Protein AF-A0A6B0V1R4-F1 (afdb_monomer_lite)

InterPro domains:
  IPR004244 Transposase, L1 [PTHR11505] (55-181)

Sequence (183 aa):
MLPCPRTCVLLLQECIDVTFDLLSCGDIESNPGPDEGGTDTPLTMKEMAKSILVTQNVIINDLGVIKTSQQQFESKFDSLAKRVEQIEVIVQDTNEVKDQVVGLQQSVTSMQEDLFECQRKLRSLEDYSRRNNLVVFGIPEDNNETADTLKSKVLDGVFEETLGIRVNTVERLHGVGRKTNRN

Radius of gyration: 66.64 Å; chains: 1; bounding box: 94×37×186 Å

Organism: Ixodes ricinus (NCBI:txid34613)

Foldseek 3Di:
DPPDPVVVVVVVVVVVVVVVVVVVPDPDDPPPDPDPPDPDPPQDVVNVVVVVVVVVVVVVVVVVVVVVVVVVVVVVVVVVVVVVVVVVVVVVVVVVVVVVVVVVVVVVVVVVVVVVVVVVVVVVVVCVVCVPPDDDPDQDDDDPDDLVNQCCCCQVVPACVPVVHHDDDDPDDDDDDDPPPPD

Structure (mmCIF, N/CA/C/O backbone):
data_AF-A0A6B0V1R4-F1
#
_entry.id   AF-A0A6B0V1R4-F1
#
loop_
_atom_site.group_PDB
_atom_site.id
_ato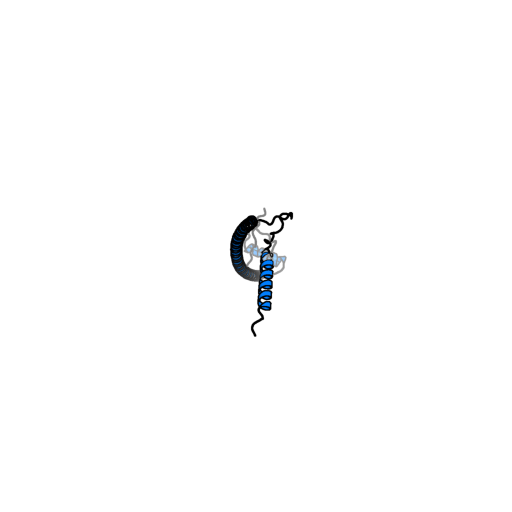m_site.type_symbol
_atom_site.label_atom_id
_atom_site.label_alt_id
_atom_site.label_comp_id
_atom_site.label_asym_id
_atom_site.label_entity_id
_atom_site.label_seq_id
_atom_site.pdbx_PDB_ins_code
_atom_site.Cartn_x
_atom_site.Cartn_y
_atom_site.Cartn_z
_atom_site.occupancy
_atom_site.B_iso_or_equiv
_atom_site.auth_seq_id
_atom_site.auth_comp_id
_atom_site.auth_asym_id
_atom_site.auth_atom_id
_atom_site.pdbx_PDB_model_num
ATOM 1 N N . MET A 1 1 ? 39.221 -5.554 -126.675 1.00 50.28 1 MET A N 1
ATOM 2 C CA . MET A 1 1 ? 39.727 -4.234 -127.098 1.00 50.28 1 MET A CA 1
ATOM 3 C C . MET A 1 1 ? 40.728 -3.786 -126.046 1.00 50.28 1 MET A C 1
ATOM 5 O O . MET A 1 1 ? 40.296 -3.381 -124.977 1.00 50.28 1 MET A O 1
ATOM 9 N N . LEU A 1 2 ? 42.033 -3.983 -126.269 1.00 54.47 2 LEU A N 1
ATOM 10 C CA . LEU A 1 2 ? 43.033 -3.382 -125.378 1.00 54.47 2 LEU A CA 1
ATOM 11 C C . LEU A 1 2 ? 43.066 -1.865 -125.637 1.00 54.47 2 LEU A C 1
ATOM 13 O O . LEU A 1 2 ? 42.899 -1.471 -126.797 1.00 54.47 2 LEU A O 1
ATOM 17 N N . PRO A 1 3 ? 43.259 -1.024 -124.603 1.00 64.75 3 PRO A N 1
ATOM 18 C CA . PRO A 1 3 ? 43.427 0.413 -124.787 1.00 64.75 3 PRO A CA 1
ATOM 19 C C . PRO A 1 3 ? 44.563 0.672 -125.780 1.00 64.75 3 PRO A C 1
ATOM 21 O O . PRO A 1 3 ? 45.575 -0.032 -125.773 1.00 64.75 3 PRO A O 1
ATOM 24 N N . CYS A 1 4 ? 44.396 1.653 -126.668 1.00 77.12 4 CYS A N 1
ATOM 25 C CA . CYS A 1 4 ? 45.462 2.002 -127.598 1.00 77.12 4 CYS A CA 1
ATOM 26 C C . CYS A 1 4 ? 46.695 2.494 -126.808 1.00 77.12 4 CYS A C 1
ATOM 28 O O . CYS A 1 4 ? 46.538 3.045 -125.716 1.00 77.12 4 CYS A O 1
ATOM 30 N N . PRO A 1 5 ? 47.925 2.332 -127.333 1.00 77.81 5 PRO A N 1
ATOM 31 C CA . PRO A 1 5 ? 49.160 2.623 -126.592 1.00 77.81 5 PRO A CA 1
ATOM 32 C C . PRO A 1 5 ? 49.194 4.028 -125.976 1.00 77.81 5 PRO A C 1
ATOM 34 O O . PRO A 1 5 ? 49.751 4.235 -124.903 1.00 77.81 5 PRO A O 1
ATOM 37 N N . ARG A 1 6 ? 48.533 4.987 -126.632 1.00 79.06 6 ARG A N 1
ATOM 38 C CA . ARG A 1 6 ? 48.406 6.374 -126.184 1.00 79.06 6 ARG A CA 1
ATOM 39 C C . ARG A 1 6 ? 47.608 6.508 -124.882 1.00 79.06 6 ARG A C 1
ATOM 41 O O . ARG A 1 6 ? 47.977 7.311 -124.036 1.00 79.06 6 ARG A O 1
ATOM 48 N N . THR A 1 7 ? 46.562 5.704 -124.698 1.00 80.56 7 THR A N 1
ATOM 49 C CA . THR A 1 7 ? 45.767 5.669 -123.462 1.00 80.56 7 THR A CA 1
ATOM 50 C C . THR A 1 7 ? 46.566 5.076 -122.304 1.00 80.56 7 THR A C 1
ATOM 52 O O . THR A 1 7 ? 46.488 5.589 -121.195 1.00 80.56 7 THR A O 1
ATOM 55 N N . CYS A 1 8 ? 47.386 4.050 -122.556 1.00 80.88 8 CYS A N 1
ATOM 56 C CA . CYS A 1 8 ? 48.253 3.474 -121.523 1.00 80.88 8 CYS A CA 1
ATOM 57 C C . CYS A 1 8 ? 49.311 4.473 -121.032 1.00 80.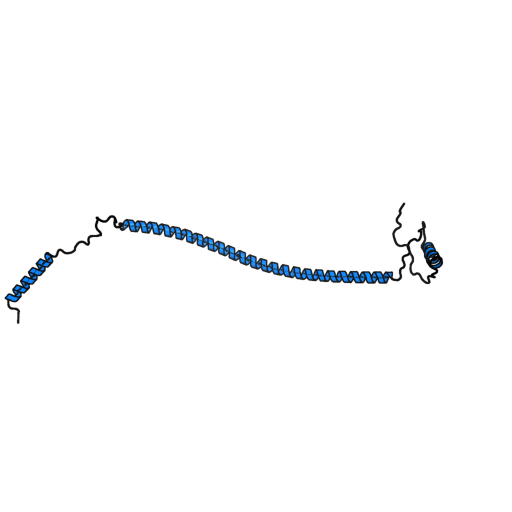88 8 CYS A C 1
ATOM 59 O O . CYS A 1 8 ? 49.585 4.528 -119.838 1.00 80.88 8 CYS A O 1
ATOM 61 N N . VAL A 1 9 ? 49.879 5.280 -121.938 1.00 81.56 9 VAL A N 1
ATOM 62 C CA . VAL A 1 9 ? 50.851 6.328 -121.581 1.00 81.56 9 VAL A CA 1
ATOM 63 C C . VAL A 1 9 ? 50.202 7.435 -120.748 1.00 81.56 9 VAL A C 1
ATOM 65 O O . VAL A 1 9 ? 50.797 7.866 -119.769 1.00 81.56 9 VAL A O 1
ATOM 68 N N . LEU A 1 10 ? 48.980 7.861 -121.087 1.00 83.19 10 LEU A N 1
ATOM 69 C CA . LEU A 1 10 ? 48.255 8.874 -120.309 1.00 83.19 10 LEU A CA 1
ATOM 70 C C . LEU A 1 10 ? 47.916 8.387 -118.895 1.00 83.19 10 LEU A C 1
ATOM 72 O O . LEU A 1 10 ? 48.130 9.123 -117.943 1.00 83.19 10 LEU A O 1
ATOM 76 N N . LEU A 1 11 ? 47.477 7.134 -118.749 1.00 82.69 11 LEU A N 1
ATOM 77 C CA . LEU A 1 11 ? 47.212 6.547 -117.431 1.00 82.69 11 LEU A CA 1
ATOM 78 C C . LEU A 1 11 ? 48.482 6.450 -116.577 1.00 82.69 11 LEU A C 1
ATOM 80 O O . LEU A 1 11 ? 48.445 6.725 -115.385 1.00 82.69 11 LEU A O 1
ATOM 84 N N . LEU A 1 12 ? 49.616 6.087 -117.183 1.00 84.00 12 LEU A N 1
ATOM 85 C CA . LEU A 1 12 ? 50.908 6.072 -116.492 1.00 84.00 12 LEU A CA 1
ATOM 86 C C . LEU A 1 12 ? 51.332 7.474 -116.045 1.00 84.00 12 LEU A C 1
ATOM 88 O O . LEU A 1 12 ? 51.827 7.621 -114.932 1.00 84.00 12 LEU A O 1
ATOM 92 N N . GLN A 1 13 ? 51.118 8.484 -116.890 1.00 85.00 13 GLN A N 1
ATOM 93 C CA . GLN A 1 13 ? 51.388 9.882 -116.561 1.00 85.00 13 GLN A CA 1
ATOM 94 C C . GLN A 1 13 ? 50.532 10.338 -115.369 1.00 85.00 13 GLN A C 1
ATOM 96 O O . GLN A 1 13 ? 51.079 10.829 -114.389 1.00 85.00 13 GLN A O 1
ATOM 101 N N . GLU A 1 14 ? 49.222 10.081 -115.403 1.00 84.94 14 GLU A N 1
ATOM 102 C CA . GLU A 1 14 ? 48.305 10.416 -114.305 1.00 84.94 14 GLU A CA 1
ATOM 103 C C . GLU A 1 14 ? 48.679 9.699 -113.002 1.00 84.94 14 GLU A C 1
ATOM 105 O O . GLU A 1 14 ? 48.640 10.299 -111.931 1.00 84.94 14 GLU A O 1
ATOM 110 N N . CYS A 1 15 ? 49.091 8.428 -113.066 1.00 83.12 15 CYS A N 1
ATOM 111 C CA . CYS A 1 15 ? 49.567 7.713 -111.882 1.00 83.12 15 CYS A CA 1
ATOM 112 C C . CYS A 1 15 ? 50.835 8.343 -111.295 1.00 83.12 15 CYS A C 1
ATOM 114 O O . CYS A 1 15 ? 50.945 8.430 -110.074 1.00 83.12 15 CYS A O 1
ATOM 116 N N . ILE A 1 16 ? 51.771 8.777 -112.147 1.00 85.62 16 ILE A N 1
ATOM 117 C CA . ILE A 1 16 ? 53.005 9.446 -111.719 1.00 85.62 16 ILE A CA 1
ATOM 118 C C . ILE A 1 16 ? 52.675 10.786 -111.056 1.00 85.62 16 ILE A C 1
ATOM 120 O O . ILE A 1 16 ? 53.187 11.053 -109.967 1.00 85.62 16 ILE A O 1
ATOM 124 N N . ASP A 1 17 ? 51.789 11.577 -111.661 1.00 83.44 17 ASP A N 1
ATOM 125 C CA . ASP A 1 17 ? 51.372 12.879 -111.137 1.00 83.44 17 ASP A CA 1
ATOM 126 C C . ASP A 1 17 ? 50.677 12.726 -109.774 1.00 83.44 17 ASP A C 1
ATOM 128 O O . ASP A 1 17 ? 51.062 13.391 -108.817 1.00 83.44 17 ASP A O 1
ATOM 132 N N . VAL A 1 18 ? 49.764 11.756 -109.626 1.00 81.12 18 VAL A N 1
ATOM 133 C CA . VAL A 1 18 ? 49.117 11.456 -108.335 1.00 81.12 18 VAL A CA 1
ATOM 134 C C . VAL A 1 18 ? 50.131 11.001 -107.288 1.00 81.12 18 VAL A C 1
ATOM 136 O O . VAL A 1 18 ? 50.016 11.394 -106.132 1.00 81.12 18 VAL A O 1
ATOM 139 N N . THR A 1 19 ? 51.140 10.198 -107.646 1.00 77.50 19 THR A N 1
ATOM 140 C CA . THR A 1 19 ? 52.199 9.833 -106.687 1.00 77.50 19 THR A CA 1
ATOM 141 C C . THR A 1 19 ? 53.096 11.008 -106.307 1.00 77.50 19 THR A C 1
ATOM 143 O O . THR A 1 19 ? 53.550 11.059 -105.167 1.00 77.50 19 THR A O 1
ATOM 146 N N . PHE A 1 20 ? 53.340 11.954 -107.217 1.00 77.56 20 PHE A N 1
ATOM 147 C CA . PHE A 1 20 ? 54.078 13.183 -106.916 1.00 77.56 20 PHE A CA 1
ATOM 148 C C . PHE A 1 20 ? 53.271 14.126 -106.022 1.00 77.56 20 PHE A C 1
ATOM 150 O O . PHE A 1 20 ? 53.827 14.684 -105.075 1.00 77.56 20 PHE A O 1
ATOM 157 N N . ASP A 1 21 ? 51.966 14.243 -106.268 1.00 74.62 21 ASP A N 1
ATOM 158 C CA . ASP A 1 21 ? 51.041 14.953 -105.388 1.00 74.62 21 ASP A CA 1
ATOM 159 C C . ASP A 1 21 ? 50.982 14.276 -104.015 1.00 74.62 21 ASP A C 1
ATOM 161 O O . ASP A 1 21 ? 51.092 14.964 -103.007 1.00 74.62 21 ASP A O 1
ATOM 165 N N . LEU A 1 22 ? 50.944 12.939 -103.944 1.00 68.44 22 LEU A N 1
ATOM 166 C CA . LEU A 1 22 ? 50.983 12.202 -102.675 1.00 68.44 22 LEU A CA 1
ATOM 167 C C . LEU A 1 22 ? 52.308 12.392 -101.920 1.00 68.44 22 LEU A C 1
ATOM 169 O O . LEU A 1 22 ? 52.303 12.439 -100.697 1.00 68.44 22 LEU A O 1
ATOM 173 N N . LEU A 1 23 ? 53.439 12.502 -102.628 1.00 65.38 23 LEU A N 1
ATOM 174 C CA . LEU A 1 23 ? 54.738 12.824 -102.020 1.00 65.38 23 LEU A CA 1
ATOM 175 C C . LEU A 1 23 ? 54.825 14.288 -101.560 1.00 65.38 23 LEU A C 1
ATOM 177 O O . LEU A 1 23 ? 55.609 14.598 -100.664 1.00 65.38 23 LEU A O 1
ATOM 181 N N . SER A 1 24 ? 54.049 15.177 -102.183 1.00 66.00 24 SER A N 1
ATOM 182 C CA . SER A 1 24 ? 53.935 16.595 -101.814 1.00 66.00 24 SER A CA 1
ATOM 183 C C . SER A 1 24 ? 52.891 16.820 -100.714 1.00 66.00 24 SER A C 1
ATOM 185 O O . SER A 1 24 ? 52.952 17.818 -99.993 1.00 66.00 24 SER A O 1
ATOM 187 N N . CYS A 1 25 ? 51.970 15.873 -100.531 1.00 64.81 25 CYS A N 1
ATOM 188 C CA . CYS A 1 25 ? 51.165 15.724 -99.332 1.00 64.81 25 CYS A CA 1
ATOM 189 C C . CYS A 1 25 ? 52.068 15.213 -98.203 1.00 64.81 25 CYS A C 1
ATOM 191 O O . CYS A 1 25 ? 52.171 14.015 -97.955 1.00 64.81 25 CYS A O 1
ATOM 193 N N . GLY A 1 26 ? 52.753 16.134 -97.522 1.00 58.38 26 GLY A N 1
ATOM 194 C CA . GLY A 1 26 ? 53.413 15.826 -96.257 1.00 58.38 26 GLY A CA 1
ATOM 195 C C . GLY A 1 26 ? 52.421 15.156 -95.302 1.00 58.38 26 GLY A C 1
ATOM 196 O O . GLY A 1 26 ? 51.348 15.699 -95.041 1.00 58.38 26 GLY A O 1
ATOM 197 N N . ASP A 1 27 ? 52.758 13.960 -94.826 1.00 60.25 27 ASP A N 1
ATOM 198 C CA . ASP A 1 27 ? 51.902 13.191 -93.929 1.00 60.25 27 ASP A CA 1
ATOM 199 C C . ASP A 1 27 ? 51.983 13.754 -92.498 1.00 60.25 27 ASP A C 1
ATOM 201 O O . ASP A 1 27 ? 53.074 13.982 -91.972 1.00 60.25 27 ASP A O 1
ATOM 205 N N . ILE A 1 28 ? 50.804 13.934 -91.891 1.00 58.34 28 ILE A N 1
ATOM 206 C CA . ILE A 1 28 ? 50.524 14.222 -90.475 1.00 58.34 28 ILE A CA 1
ATOM 207 C C . ILE A 1 28 ? 51.108 15.553 -89.965 1.00 58.34 28 ILE A C 1
ATOM 209 O O . ILE A 1 28 ? 52.246 15.632 -89.499 1.00 58.34 28 ILE A O 1
ATOM 213 N N . GLU A 1 29 ? 50.266 16.594 -89.907 1.00 55.50 29 GLU A N 1
ATOM 214 C CA . GLU A 1 29 ? 50.395 17.581 -88.829 1.00 55.50 29 GLU A CA 1
ATOM 215 C C . GLU A 1 29 ? 50.567 16.788 -87.528 1.00 55.50 29 GLU A C 1
ATOM 217 O O . GLU A 1 29 ? 49.662 16.058 -87.116 1.00 55.50 29 GLU A O 1
ATOM 222 N N . SER A 1 30 ? 51.740 16.873 -86.892 1.00 56.22 30 SER A N 1
ATOM 223 C CA . SER A 1 30 ? 51.840 16.501 -85.484 1.00 56.22 30 SER A CA 1
ATOM 224 C C . SER A 1 30 ? 50.754 17.296 -84.792 1.00 56.22 30 SER A C 1
ATOM 226 O O . SER A 1 30 ? 50.885 18.515 -84.753 1.00 56.22 30 SER A O 1
ATOM 228 N N . ASN A 1 31 ? 49.688 16.618 -84.342 1.00 49.75 31 ASN A N 1
ATOM 229 C CA . ASN A 1 31 ? 48.609 17.209 -83.560 1.00 49.75 31 ASN A CA 1
ATOM 230 C C . ASN A 1 31 ? 49.270 18.157 -82.559 1.00 49.75 31 ASN A C 1
ATOM 232 O O . ASN A 1 31 ? 49.942 17.652 -81.647 1.00 49.75 31 ASN A O 1
ATOM 236 N N . PRO A 1 32 ? 49.194 19.483 -82.774 1.00 56.69 32 PRO A N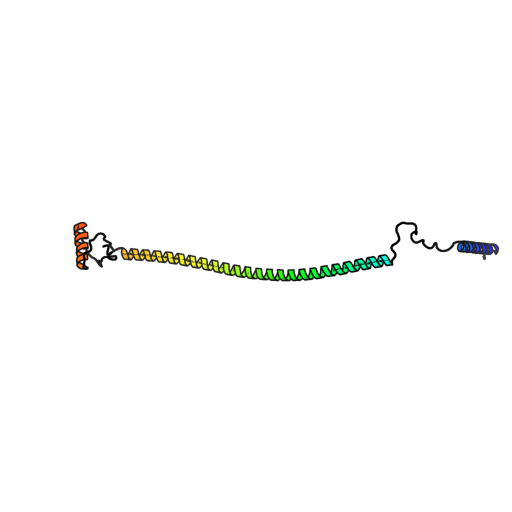 1
ATOM 237 C CA . PRO A 1 32 ? 49.839 20.406 -81.882 1.00 56.69 32 PRO A CA 1
ATOM 238 C C . PRO A 1 32 ? 49.039 20.255 -80.601 1.00 56.69 32 PRO A C 1
ATOM 240 O O . PRO A 1 32 ? 47.869 20.629 -80.518 1.00 56.69 32 PRO A O 1
ATOM 243 N N . GLY A 1 33 ? 49.641 19.582 -79.619 1.00 54.91 33 GLY A N 1
ATOM 244 C CA . GLY A 1 33 ? 49.127 19.627 -78.263 1.00 54.91 33 GLY A CA 1
ATOM 245 C C . GLY A 1 33 ? 48.884 21.095 -77.901 1.00 54.91 33 GLY A C 1
ATOM 246 O O . GLY A 1 33 ? 49.563 21.962 -78.454 1.00 54.91 33 GLY A O 1
ATOM 247 N N . PRO A 1 34 ? 47.895 21.375 -77.038 1.00 52.31 34 PRO A N 1
ATOM 248 C CA . PRO A 1 34 ? 47.414 22.729 -76.797 1.00 52.31 34 PRO A CA 1
ATOM 249 C C . PRO A 1 34 ? 48.591 23.685 -76.588 1.00 52.31 34 PRO A C 1
ATOM 251 O O . PRO A 1 34 ? 49.471 23.401 -75.775 1.00 52.31 34 PRO A O 1
ATOM 254 N N . ASP A 1 35 ? 48.593 24.751 -77.392 1.00 50.78 35 ASP A N 1
ATOM 255 C CA . ASP A 1 35 ? 49.646 25.753 -77.537 1.00 50.78 35 ASP A CA 1
ATOM 256 C C . ASP A 1 35 ? 50.398 26.056 -76.231 1.00 50.78 35 ASP A C 1
ATOM 258 O O . ASP A 1 35 ? 49.791 26.362 -75.203 1.00 50.78 35 ASP A O 1
ATOM 262 N N . GLU A 1 36 ? 51.729 26.164 -76.311 1.00 55.00 36 GLU A N 1
ATOM 263 C CA . GLU A 1 36 ? 52.582 26.814 -75.295 1.00 55.00 36 GLU A CA 1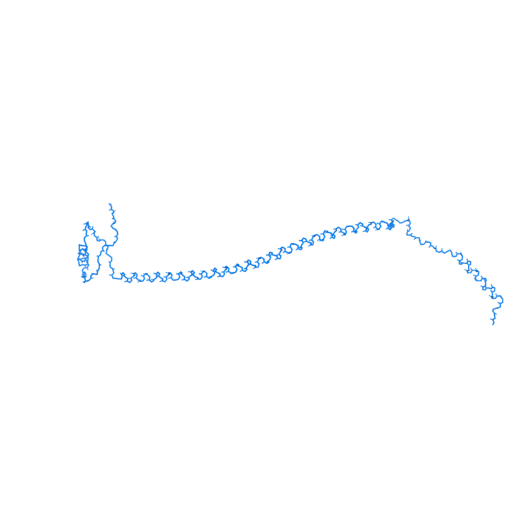
ATOM 264 C C . GLU A 1 36 ? 52.301 28.336 -75.142 1.00 55.00 36 GLU A C 1
ATOM 266 O O . GLU A 1 36 ? 53.124 29.090 -74.627 1.00 55.00 36 GLU A O 1
ATOM 271 N N . GLY A 1 37 ? 51.138 28.819 -75.592 1.00 49.19 37 GLY A N 1
ATOM 272 C CA . GLY A 1 37 ? 50.760 30.232 -75.664 1.00 49.19 37 GLY A CA 1
ATOM 273 C C . GLY A 1 37 ? 49.488 30.617 -74.902 1.00 49.19 37 GLY A C 1
ATOM 274 O O . GLY A 1 37 ? 49.066 31.768 -74.993 1.00 49.19 37 GLY A O 1
ATOM 275 N N . GLY A 1 38 ? 48.876 29.699 -74.150 1.00 46.91 38 GLY A N 1
ATOM 276 C CA . GLY A 1 38 ? 47.777 29.994 -73.228 1.00 46.91 38 GLY A CA 1
ATOM 277 C C . GLY A 1 38 ? 48.249 29.886 -71.782 1.00 46.91 38 GLY A C 1
ATOM 278 O O . GLY A 1 38 ? 48.917 28.924 -71.419 1.00 46.91 38 GLY A O 1
ATOM 279 N N . THR A 1 39 ? 47.899 30.845 -70.928 1.00 48.75 39 THR A N 1
ATOM 280 C CA . THR A 1 39 ? 48.147 30.827 -69.472 1.00 48.75 39 THR A CA 1
ATOM 281 C C . THR A 1 39 ? 47.301 29.781 -68.733 1.00 48.75 39 THR A C 1
ATOM 283 O O . THR A 1 39 ? 46.737 30.075 -67.689 1.00 48.75 39 THR A O 1
ATOM 286 N N . ASP A 1 40 ? 47.223 28.571 -69.275 1.00 52.91 40 ASP A N 1
ATOM 287 C CA . ASP A 1 40 ? 46.652 27.374 -68.673 1.00 52.91 40 ASP A CA 1
ATOM 288 C C . ASP A 1 40 ? 47.583 26.210 -69.034 1.00 52.91 40 ASP A C 1
ATOM 290 O O . ASP A 1 40 ? 47.347 25.447 -69.968 1.00 52.91 40 ASP A O 1
ATOM 294 N N . THR A 1 41 ? 48.701 26.098 -68.309 1.00 54.09 41 THR A N 1
ATOM 295 C CA . THR A 1 41 ? 49.572 24.914 -68.337 1.00 54.09 41 THR A CA 1
ATOM 296 C C . THR A 1 41 ? 48.722 23.643 -68.210 1.00 54.09 41 THR A C 1
ATOM 298 O O . THR A 1 41 ? 48.072 23.472 -67.171 1.00 54.09 41 THR A O 1
ATOM 301 N N . PRO A 1 42 ? 48.733 22.721 -69.193 1.00 57.00 42 PRO A N 1
ATOM 302 C CA . PRO A 1 42 ? 48.123 21.411 -69.027 1.00 57.00 42 PRO A CA 1
ATOM 303 C C . PRO A 1 42 ? 48.851 20.709 -67.879 1.00 57.00 42 PRO A C 1
ATOM 305 O O . PRO A 1 42 ? 50.043 20.421 -67.994 1.00 57.00 42 PRO A O 1
ATOM 308 N N . LEU A 1 43 ? 48.160 20.480 -66.756 1.00 58.94 43 LEU A N 1
ATOM 309 C CA . LEU A 1 43 ? 48.703 19.735 -65.616 1.00 58.94 43 LEU A CA 1
ATOM 310 C C . LEU A 1 43 ? 49.377 18.469 -66.137 1.00 58.94 43 LEU A C 1
ATOM 312 O O . LEU A 1 43 ? 48.738 17.628 -66.777 1.00 58.94 43 LEU A O 1
ATOM 316 N N . THR A 1 44 ? 50.672 18.328 -65.871 1.00 75.12 44 THR A N 1
ATOM 317 C CA . THR A 1 44 ? 51.392 17.133 -66.303 1.00 75.12 44 THR A CA 1
ATOM 318 C C . THR A 1 44 ? 50.737 15.915 -65.648 1.00 75.12 44 THR A C 1
ATOM 320 O O . THR A 1 44 ? 50.319 15.963 -64.491 1.00 75.12 44 THR A O 1
ATOM 323 N N . MET A 1 45 ? 50.641 14.784 -66.355 1.00 73.31 45 MET A N 1
ATOM 324 C CA . MET A 1 45 ? 50.001 13.554 -65.845 1.00 73.31 45 MET A CA 1
ATOM 325 C C . MET A 1 45 ? 50.520 13.139 -64.449 1.00 73.31 45 MET A C 1
ATOM 327 O O . MET A 1 45 ? 49.798 12.556 -63.641 1.00 73.31 45 MET A O 1
ATOM 331 N N . LYS A 1 46 ? 51.766 13.514 -64.134 1.00 79.00 46 LYS A N 1
ATOM 332 C CA . LYS A 1 46 ? 52.413 13.356 -62.828 1.00 79.00 46 LYS A CA 1
ATOM 333 C C . LYS A 1 46 ? 51.774 14.196 -61.713 1.00 79.00 46 LYS A C 1
ATOM 335 O O . LYS A 1 46 ? 51.643 13.709 -60.592 1.00 79.00 46 LYS A O 1
ATOM 340 N N . GLU A 1 47 ? 51.385 15.435 -61.991 1.00 83.19 47 GLU A N 1
ATOM 341 C CA . GLU A 1 47 ? 50.715 16.324 -61.034 1.00 83.19 47 GLU A CA 1
ATOM 342 C C . GLU A 1 47 ? 49.285 15.861 -60.759 1.00 83.19 47 GLU A C 1
ATOM 344 O O . GLU A 1 47 ? 48.867 15.828 -59.602 1.00 83.19 47 GLU A O 1
ATOM 349 N N . MET A 1 48 ? 48.581 15.400 -61.796 1.00 83.62 48 MET A N 1
ATOM 350 C CA . MET A 1 48 ? 47.252 14.801 -61.658 1.00 83.62 48 MET A CA 1
ATOM 351 C C . MET A 1 48 ? 47.295 13.493 -60.850 1.00 83.62 48 MET A C 1
ATOM 353 O O . MET A 1 48 ? 46.493 13.292 -59.943 1.00 83.62 48 MET A O 1
ATOM 357 N N . ALA A 1 49 ? 48.273 12.617 -61.100 1.00 87.00 49 ALA A N 1
ATOM 358 C CA . ALA A 1 49 ? 48.458 11.409 -60.293 1.00 87.00 49 ALA A CA 1
ATOM 359 C C . ALA A 1 49 ? 48.775 11.740 -58.822 1.00 87.00 49 ALA A C 1
ATOM 361 O O . ALA A 1 49 ? 48.288 11.074 -57.906 1.00 87.00 49 ALA A O 1
ATOM 362 N N . LYS A 1 50 ? 49.561 12.797 -58.579 1.00 89.75 50 LYS A N 1
ATOM 363 C CA . LYS A 1 50 ? 49.889 13.259 -57.226 1.00 89.75 50 LYS A CA 1
ATOM 364 C C . LYS A 1 50 ? 48.665 13.820 -56.499 1.00 89.75 50 LYS A C 1
ATOM 366 O O . LYS A 1 50 ? 48.493 13.508 -55.323 1.00 89.75 50 LYS A O 1
ATOM 371 N N . SER A 1 51 ? 47.814 14.604 -57.164 1.00 90.19 51 SER A N 1
ATOM 372 C CA . SER A 1 51 ? 46.586 15.126 -56.548 1.00 90.19 51 SER A CA 1
ATOM 373 C C . SER A 1 51 ? 45.607 14.001 -56.207 1.00 90.19 51 SER A C 1
ATOM 375 O O . SER A 1 51 ? 45.096 13.969 -55.091 1.00 90.19 51 SER A O 1
ATOM 377 N N . ILE A 1 52 ? 45.446 13.013 -57.096 1.00 92.19 52 ILE A N 1
ATOM 378 C CA . ILE A 1 52 ? 44.628 11.818 -56.842 1.00 92.19 52 ILE A CA 1
ATOM 379 C C . ILE A 1 52 ? 45.135 11.056 -55.615 1.00 92.19 52 ILE A C 1
ATOM 381 O O . ILE A 1 52 ? 44.338 10.703 -54.748 1.00 92.19 52 ILE A O 1
ATOM 385 N N . LEU A 1 53 ? 46.449 10.834 -55.498 1.00 93.12 53 LEU A N 1
ATOM 386 C CA . LEU A 1 53 ? 47.032 10.159 -54.333 1.00 93.12 53 LEU A CA 1
ATOM 387 C C . LEU A 1 53 ? 46.793 10.935 -53.035 1.00 93.12 53 LEU A C 1
ATOM 389 O O . LEU A 1 53 ? 46.504 10.330 -52.001 1.00 93.12 53 LEU A O 1
ATOM 393 N N . VAL A 1 54 ? 46.896 12.265 -53.070 1.00 94.06 54 VAL A N 1
ATOM 394 C CA . VAL A 1 54 ? 46.586 13.110 -51.909 1.00 94.06 54 VAL A CA 1
ATOM 395 C C . VAL A 1 54 ? 45.116 12.948 -51.518 1.00 94.06 54 VAL A C 1
ATOM 397 O O . VAL A 1 54 ? 44.828 12.659 -50.358 1.00 94.06 54 VAL A O 1
ATOM 400 N N . THR A 1 55 ? 44.191 13.044 -52.474 1.00 93.50 55 THR A N 1
ATOM 401 C CA . THR A 1 55 ? 42.754 12.873 -52.221 1.00 93.50 55 THR A CA 1
ATOM 402 C C . THR A 1 55 ? 42.420 11.471 -51.702 1.00 93.50 55 THR A C 1
ATOM 404 O O . THR A 1 55 ? 41.646 11.343 -50.758 1.00 93.50 55 THR A O 1
ATOM 407 N N . GLN A 1 56 ? 43.031 10.416 -52.246 1.00 95.12 56 GLN A N 1
ATOM 408 C CA . GLN A 1 56 ? 42.835 9.043 -51.766 1.00 95.12 56 GLN A CA 1
ATOM 409 C C . GLN A 1 56 ? 43.301 8.863 -50.319 1.00 95.12 56 GLN A C 1
ATOM 411 O O . GLN A 1 56 ? 42.605 8.219 -49.537 1.00 95.12 56 GLN A O 1
ATOM 416 N N . ASN A 1 57 ? 44.434 9.460 -49.934 1.00 94.75 57 ASN A N 1
ATOM 417 C CA . ASN A 1 57 ? 44.900 9.416 -48.546 1.00 94.75 57 ASN A CA 1
ATOM 418 C C . ASN A 1 57 ? 43.925 10.116 -47.588 1.00 94.75 57 ASN A C 1
ATOM 420 O O . ASN A 1 57 ? 43.676 9.603 -46.498 1.00 94.75 57 ASN A O 1
ATOM 424 N N . VAL A 1 58 ? 43.337 11.246 -47.999 1.00 96.00 58 VAL A N 1
ATOM 425 C CA . VAL A 1 58 ? 42.295 11.932 -47.214 1.00 96.00 58 VAL A CA 1
ATOM 426 C C . VAL A 1 58 ? 41.061 11.043 -47.058 1.00 96.00 58 VAL A C 1
ATOM 428 O O . VAL A 1 58 ? 40.620 10.816 -45.936 1.00 96.00 58 VAL A O 1
ATOM 431 N N . ILE A 1 59 ? 40.563 10.454 -48.151 1.00 96.38 59 ILE A N 1
ATOM 432 C CA . ILE A 1 59 ? 39.397 9.554 -48.121 1.00 96.38 59 ILE A CA 1
ATOM 433 C C . ILE A 1 59 ? 39.644 8.347 -47.205 1.00 96.38 59 ILE A C 1
ATOM 435 O O . ILE A 1 59 ? 38.761 7.961 -46.443 1.00 96.38 59 ILE A O 1
ATOM 439 N N . ILE A 1 60 ? 40.838 7.746 -47.254 1.00 96.38 60 ILE A N 1
ATOM 440 C CA . ILE A 1 60 ? 41.201 6.619 -46.380 1.00 96.38 60 ILE A CA 1
ATOM 441 C C . ILE A 1 60 ? 41.160 7.038 -44.907 1.00 96.38 60 ILE A C 1
ATOM 443 O O . ILE A 1 60 ? 40.668 6.280 -44.069 1.00 96.38 60 ILE A O 1
ATOM 447 N N . ASN A 1 61 ? 41.650 8.237 -44.591 1.00 96.25 61 ASN A N 1
ATOM 448 C CA . ASN A 1 61 ? 41.613 8.759 -43.231 1.00 96.25 61 ASN A CA 1
ATOM 449 C C . ASN A 1 61 ? 40.168 8.992 -42.758 1.00 96.25 61 ASN A C 1
ATOM 451 O O . ASN A 1 61 ? 39.781 8.503 -41.696 1.00 96.25 61 ASN A O 1
ATOM 455 N N . ASP A 1 62 ? 39.344 9.641 -43.583 1.00 96.62 62 ASP A N 1
ATOM 456 C CA . ASP A 1 62 ? 37.932 9.893 -43.278 1.00 96.62 62 ASP A CA 1
ATOM 457 C C . ASP A 1 62 ? 37.152 8.584 -43.087 1.00 96.62 62 ASP A C 1
ATOM 459 O O . ASP A 1 62 ? 36.373 8.454 -42.142 1.00 96.62 62 ASP A O 1
ATOM 463 N N . LEU A 1 63 ? 37.415 7.564 -43.912 1.00 96.44 63 LEU A N 1
ATOM 464 C CA . LEU A 1 63 ? 36.850 6.221 -43.735 1.00 96.44 63 LEU A CA 1
ATOM 465 C C . LEU A 1 63 ? 37.272 5.582 -42.406 1.00 96.44 63 LEU A C 1
ATOM 467 O O . LEU A 1 63 ? 36.462 4.908 -41.764 1.00 96.44 63 LEU A O 1
ATOM 471 N N . GLY A 1 64 ? 38.511 5.804 -41.963 1.00 96.38 64 GLY A N 1
ATOM 472 C CA . GLY A 1 64 ? 38.981 5.375 -40.645 1.00 96.38 64 GLY A CA 1
ATOM 473 C C . GLY A 1 64 ? 38.198 6.034 -39.506 1.00 96.38 64 GLY A C 1
ATOM 474 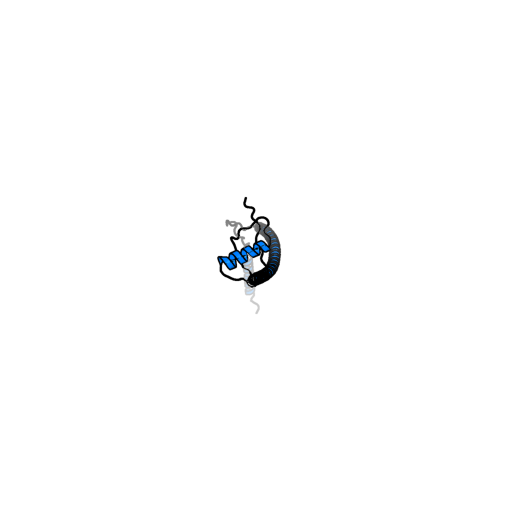O O . GLY A 1 64 ? 37.732 5.352 -38.586 1.00 96.38 64 GLY A O 1
ATOM 475 N N . VAL A 1 65 ? 37.979 7.347 -39.596 1.00 96.62 65 VAL A N 1
ATOM 476 C CA . VAL A 1 65 ? 37.180 8.103 -38.620 1.00 96.62 65 VAL A CA 1
ATOM 477 C C . VAL A 1 65 ? 35.724 7.629 -38.616 1.00 96.62 65 VAL A C 1
ATOM 479 O O . VAL A 1 65 ? 35.166 7.359 -37.553 1.00 96.62 65 VAL A O 1
ATOM 482 N N . ILE A 1 66 ? 35.113 7.439 -39.785 1.00 97.12 66 ILE A N 1
ATOM 483 C CA . ILE A 1 66 ? 33.737 6.931 -39.895 1.00 97.12 66 ILE A CA 1
ATOM 484 C C . ILE A 1 66 ? 33.620 5.544 -39.259 1.00 97.12 66 ILE A C 1
ATOM 486 O O . ILE A 1 66 ? 32.704 5.308 -38.474 1.00 97.12 66 ILE A O 1
ATOM 490 N N . LYS A 1 67 ? 34.568 4.642 -39.531 1.00 96.75 67 LYS A N 1
ATOM 491 C CA . LYS A 1 67 ? 34.567 3.286 -38.967 1.00 96.75 67 LYS A CA 1
ATOM 492 C C . LYS A 1 67 ? 34.642 3.295 -37.441 1.00 96.75 67 LYS A C 1
ATOM 494 O O . LYS A 1 67 ? 33.914 2.555 -36.783 1.00 96.75 67 LYS A O 1
ATOM 499 N N . THR A 1 68 ? 35.510 4.129 -36.873 1.00 96.56 68 THR A N 1
ATOM 500 C CA . THR A 1 68 ? 35.633 4.254 -35.411 1.00 96.56 68 THR A CA 1
ATOM 501 C C . THR A 1 68 ? 34.378 4.863 -34.787 1.00 96.56 68 THR A C 1
ATOM 503 O O . THR A 1 68 ? 33.889 4.350 -33.782 1.00 96.56 68 THR A O 1
ATOM 506 N N . SER A 1 69 ? 33.794 5.886 -35.418 1.00 96.75 69 SER A N 1
ATOM 507 C CA . SER A 1 69 ? 32.507 6.459 -35.011 1.00 96.75 69 SER A CA 1
ATOM 508 C C . SER A 1 69 ? 31.385 5.415 -35.043 1.00 96.75 69 SER A C 1
ATOM 510 O O . SER A 1 69 ? 30.645 5.273 -34.073 1.00 96.75 69 SER A O 1
ATOM 512 N N . GLN A 1 70 ? 31.305 4.608 -36.105 1.00 97.00 70 GLN A N 1
ATOM 513 C CA . GLN A 1 70 ? 30.311 3.541 -36.236 1.00 97.00 70 GLN A CA 1
ATOM 514 C C . GLN A 1 70 ? 30.419 2.514 -35.100 1.00 97.00 70 GLN A C 1
ATOM 516 O O . GLN A 1 70 ? 29.410 2.157 -34.500 1.00 97.00 70 GLN A O 1
ATOM 521 N N . GLN A 1 71 ? 31.636 2.096 -34.739 1.00 96.88 71 GLN A N 1
ATOM 522 C CA . GLN A 1 71 ? 31.857 1.188 -33.605 1.00 96.88 71 GLN A CA 1
ATOM 523 C C . GLN A 1 71 ? 31.426 1.805 -32.266 1.00 96.88 71 GLN A C 1
ATOM 525 O O . GLN A 1 71 ? 30.865 1.117 -31.413 1.00 96.88 71 GLN A O 1
ATOM 530 N N . GLN A 1 72 ? 31.659 3.106 -32.075 1.00 97.38 72 GLN A N 1
ATOM 531 C CA . GLN A 1 72 ? 31.190 3.815 -30.882 1.00 97.38 72 GLN A CA 1
ATOM 532 C C . GLN A 1 72 ? 29.661 3.916 -30.836 1.00 97.38 72 GLN A C 1
ATOM 534 O O . GLN A 1 72 ? 29.080 3.799 -29.756 1.00 97.38 72 GLN A O 1
ATOM 539 N N . PHE A 1 73 ? 29.010 4.135 -31.982 1.00 97.50 73 PHE A N 1
ATOM 540 C CA . PHE A 1 73 ? 27.552 4.148 -32.077 1.00 97.50 73 PHE A CA 1
ATOM 541 C C . PHE A 1 73 ? 26.950 2.787 -31.742 1.00 97.50 73 PHE A C 1
ATOM 543 O O . PHE A 1 73 ? 26.032 2.746 -30.929 1.00 97.50 73 PHE A O 1
ATOM 550 N N . GLU A 1 74 ? 27.509 1.699 -32.272 1.00 97.31 74 GLU A N 1
ATOM 551 C CA . GLU A 1 74 ? 27.067 0.334 -31.960 1.00 97.31 74 GLU A CA 1
ATOM 552 C C . GLU A 1 74 ? 27.139 0.064 -30.449 1.00 97.31 74 GLU A C 1
ATOM 554 O O . GLU A 1 74 ? 26.158 -0.326 -29.824 1.00 97.31 74 GLU A O 1
ATOM 559 N N . SER A 1 75 ? 28.266 0.406 -29.815 1.00 97.19 75 SER A N 1
ATOM 560 C CA . SER A 1 75 ? 28.438 0.229 -28.368 1.00 97.19 75 SER A CA 1
ATOM 561 C C . SER A 1 75 ? 27.439 1.049 -27.540 1.00 97.19 75 SER A C 1
ATOM 563 O O . SER A 1 75 ? 26.914 0.568 -26.530 1.00 97.19 75 SER A O 1
ATOM 565 N N . LYS A 1 76 ? 27.151 2.291 -27.952 1.00 97.44 76 LYS A N 1
ATOM 566 C CA . LYS A 1 76 ? 26.128 3.121 -27.300 1.00 97.44 76 LYS A CA 1
ATOM 567 C C . LYS A 1 76 ? 24.727 2.557 -27.512 1.00 97.44 76 LYS A C 1
ATOM 569 O O . LYS A 1 76 ? 23.915 2.638 -26.592 1.00 97.44 76 LYS A O 1
ATOM 574 N N . PHE A 1 77 ? 24.453 1.993 -28.685 1.00 98.06 77 PHE A N 1
ATOM 575 C CA . PHE A 1 77 ? 23.177 1.367 -29.004 1.00 98.06 77 PHE A CA 1
ATOM 576 C C . PHE A 1 77 ? 22.948 0.114 -28.153 1.00 98.06 77 PHE A C 1
ATOM 578 O O . PHE A 1 77 ? 21.917 0.022 -27.492 1.00 98.06 77 PHE A O 1
ATOM 585 N N . ASP A 1 78 ? 23.947 -0.762 -28.033 1.00 97.81 78 ASP A N 1
ATOM 586 C CA . ASP A 1 78 ? 23.909 -1.923 -27.133 1.00 97.81 78 ASP A CA 1
ATOM 587 C C . ASP A 1 78 ? 23.691 -1.514 -25.673 1.00 97.81 78 ASP A C 1
ATOM 589 O O . ASP A 1 78 ? 22.925 -2.136 -24.933 1.00 97.81 78 ASP A O 1
ATOM 593 N N . SER A 1 79 ? 24.368 -0.449 -25.234 1.00 98.06 79 SER A N 1
ATOM 594 C CA . SER A 1 79 ? 24.183 0.093 -23.888 1.00 98.06 79 SER A CA 1
ATOM 595 C C . SER A 1 79 ? 22.757 0.601 -23.677 1.00 98.06 79 SER A C 1
ATOM 597 O O . SER A 1 79 ? 22.168 0.364 -22.621 1.00 98.06 79 SER A O 1
ATOM 599 N N . LEU A 1 80 ? 22.188 1.278 -24.677 1.00 97.62 80 LEU A N 1
ATOM 600 C CA . LEU A 1 80 ? 20.823 1.784 -24.618 1.00 97.62 80 LEU A CA 1
ATOM 601 C C . LEU A 1 80 ? 19.802 0.643 -24.604 1.00 97.62 80 LEU A C 1
ATOM 603 O O . LEU A 1 80 ? 18.902 0.674 -23.771 1.00 97.62 80 LEU A O 1
ATOM 607 N N . ALA A 1 81 ? 19.977 -0.375 -25.447 1.00 97.81 81 ALA A N 1
ATOM 608 C CA . ALA A 1 81 ? 19.112 -1.550 -25.487 1.00 97.81 81 ALA A CA 1
ATOM 609 C C . ALA A 1 81 ? 19.047 -2.244 -24.117 1.00 97.81 81 ALA A C 1
ATOM 611 O O . ALA A 1 81 ? 17.961 -2.466 -23.587 1.00 97.81 81 ALA A O 1
ATOM 612 N N . LYS A 1 82 ? 20.204 -2.458 -23.475 1.00 97.88 82 LYS A N 1
ATOM 613 C CA . LYS A 1 82 ? 20.271 -3.030 -22.117 1.00 97.88 82 LYS A CA 1
ATOM 614 C C . LYS A 1 82 ? 19.559 -2.174 -21.074 1.00 97.88 82 LYS A C 1
ATOM 616 O O . LYS A 1 82 ? 18.924 -2.698 -20.166 1.00 97.88 82 LYS A O 1
ATOM 621 N N . ARG A 1 83 ? 19.672 -0.847 -21.173 1.00 97.94 83 ARG A N 1
ATOM 622 C CA . ARG A 1 83 ? 18.985 0.066 -20.247 1.00 97.94 83 ARG A CA 1
ATOM 623 C C . ARG A 1 83 ? 17.472 0.044 -20.441 1.00 97.94 83 ARG A C 1
ATOM 625 O O . ARG A 1 83 ? 16.758 0.173 -19.456 1.00 97.94 83 ARG A O 1
ATOM 632 N N . VAL A 1 84 ? 16.992 -0.106 -21.675 1.00 98.31 84 VAL A N 1
ATOM 633 C CA . VAL A 1 84 ? 15.557 -0.245 -21.964 1.00 98.31 84 VAL A CA 1
ATOM 634 C C . VAL A 1 84 ? 15.019 -1.541 -21.363 1.00 98.31 84 VAL A C 1
ATOM 636 O O . VAL A 1 84 ? 14.046 -1.484 -20.621 1.00 98.31 84 VAL A O 1
ATOM 639 N N . GLU A 1 85 ? 15.707 -2.665 -21.565 1.00 97.75 85 GLU A N 1
ATOM 640 C CA . GLU A 1 85 ? 15.331 -3.956 -20.968 1.00 97.75 85 GLU A CA 1
ATOM 641 C C . GLU A 1 85 ? 15.277 -3.882 -19.429 1.00 97.75 85 GLU A C 1
ATOM 643 O O . GLU A 1 85 ? 14.326 -4.336 -18.799 1.00 97.75 85 GLU A O 1
ATOM 648 N N . GLN A 1 86 ? 16.251 -3.215 -18.800 1.00 98.12 86 GLN A N 1
ATOM 649 C CA . GLN A 1 86 ? 16.233 -2.982 -17.350 1.00 98.12 86 GLN A CA 1
ATOM 650 C C . GLN A 1 86 ? 15.048 -2.123 -16.893 1.00 98.12 86 GLN A C 1
ATOM 652 O O . GLN A 1 86 ? 14.482 -2.374 -15.830 1.00 98.12 86 GLN A O 1
ATOM 657 N N . ILE A 1 87 ? 14.678 -1.100 -17.668 1.00 98.00 87 ILE A N 1
ATOM 658 C CA . ILE A 1 87 ? 13.518 -0.257 -17.359 1.00 98.00 87 ILE A CA 1
ATOM 659 C C . ILE A 1 87 ? 12.230 -1.074 -17.453 1.00 98.00 87 ILE A C 1
ATOM 661 O O . ILE A 1 87 ? 11.374 -0.924 -16.586 1.00 98.00 87 ILE A O 1
ATOM 665 N N . GLU A 1 88 ? 12.094 -1.944 -18.452 1.00 97.88 88 GLU A N 1
ATOM 666 C CA . GLU A 1 88 ? 10.924 -2.817 -18.597 1.00 97.88 88 GLU A CA 1
ATOM 667 C C . GLU A 1 88 ? 10.741 -3.720 -17.370 1.00 97.88 88 GLU A C 1
ATOM 669 O O . GLU A 1 88 ? 9.639 -3.784 -16.823 1.00 97.88 88 GLU A O 1
ATOM 674 N N . VAL A 1 89 ? 11.830 -4.315 -16.867 1.00 97.81 89 VAL A N 1
ATOM 675 C CA . VAL A 1 89 ? 11.811 -5.116 -15.630 1.00 97.81 89 VAL A CA 1
ATOM 676 C C . VAL A 1 89 ? 11.392 -4.270 -14.424 1.00 97.81 89 VAL A C 1
ATOM 678 O O . VAL A 1 89 ? 10.469 -4.637 -13.704 1.00 97.81 89 VAL A O 1
ATOM 681 N N . ILE A 1 90 ? 12.000 -3.094 -14.227 1.00 97.69 90 ILE A N 1
ATOM 682 C CA . ILE A 1 90 ? 11.661 -2.206 -13.099 1.00 97.69 90 ILE A CA 1
ATOM 683 C C . ILE A 1 90 ? 10.194 -1.764 -13.155 1.00 97.69 90 ILE A C 1
ATOM 685 O O . ILE A 1 90 ? 9.536 -1.650 -12.118 1.00 97.69 90 ILE A O 1
ATOM 689 N N . VAL A 1 91 ? 9.664 -1.493 -14.349 1.00 98.00 91 VAL A N 1
ATOM 690 C CA . VAL A 1 91 ? 8.254 -1.130 -14.536 1.00 98.00 91 VAL A CA 1
ATOM 691 C C . VAL A 1 91 ? 7.343 -2.293 -14.153 1.00 98.00 91 VAL A C 1
ATOM 693 O O . VAL A 1 91 ? 6.323 -2.065 -13.499 1.00 98.00 91 VAL A O 1
ATOM 696 N N . GLN A 1 92 ? 7.706 -3.524 -14.515 1.00 97.50 92 GLN A N 1
ATOM 697 C CA . GLN A 1 92 ? 6.959 -4.711 -14.114 1.00 97.50 92 GLN A CA 1
ATOM 698 C C . GLN A 1 92 ? 6.954 -4.877 -12.587 1.00 97.50 92 GLN A C 1
ATOM 700 O O . GLN A 1 92 ? 5.874 -4.927 -11.998 1.00 97.50 92 GLN A O 1
ATOM 705 N N . ASP A 1 93 ? 8.121 -4.829 -11.943 1.00 97.31 93 ASP A N 1
ATOM 706 C CA . ASP A 1 93 ? 8.244 -4.922 -10.481 1.00 97.31 93 ASP A CA 1
ATOM 707 C C . ASP A 1 93 ? 7.444 -3.813 -9.773 1.00 97.31 93 ASP A C 1
ATOM 709 O O . ASP A 1 93 ? 6.774 -4.035 -8.763 1.00 97.31 93 ASP A O 1
ATOM 713 N N . THR A 1 94 ? 7.461 -2.597 -10.328 1.00 97.44 94 THR A N 1
ATOM 714 C CA . THR A 1 94 ? 6.706 -1.456 -9.787 1.00 97.44 94 THR A CA 1
ATOM 715 C C . THR A 1 94 ? 5.197 -1.695 -9.844 1.00 97.44 94 THR A C 1
ATOM 717 O O . THR A 1 94 ? 4.480 -1.305 -8.918 1.00 97.44 94 THR A O 1
ATOM 720 N N . ASN A 1 95 ? 4.696 -2.338 -10.902 1.00 96.88 95 ASN A N 1
ATOM 721 C CA . ASN A 1 95 ? 3.281 -2.694 -10.999 1.00 96.88 95 ASN A CA 1
ATOM 722 C C . ASN A 1 95 ? 2.897 -3.759 -9.964 1.00 96.88 95 ASN A C 1
ATOM 724 O O . ASN A 1 95 ? 1.863 -3.618 -9.316 1.00 96.88 95 ASN A O 1
ATOM 728 N N . GLU A 1 96 ? 3.748 -4.759 -9.731 1.00 97.19 96 GLU A N 1
ATOM 729 C CA . GLU A 1 96 ? 3.500 -5.772 -8.698 1.00 97.19 96 GLU A CA 1
ATOM 730 C C . GLU A 1 96 ? 3.456 -5.155 -7.293 1.00 97.19 96 GLU A C 1
ATOM 732 O O . GLU A 1 96 ? 2.543 -5.428 -6.509 1.00 97.19 96 GLU A O 1
ATOM 737 N N . VAL A 1 97 ? 4.398 -4.260 -6.978 1.00 97.69 97 VAL A N 1
ATOM 738 C CA . VAL A 1 97 ? 4.402 -3.523 -5.704 1.00 97.69 97 VAL A CA 1
ATOM 739 C C . VAL A 1 97 ? 3.147 -2.662 -5.565 1.00 97.69 97 VAL A C 1
ATOM 741 O O . VAL A 1 97 ? 2.546 -2.611 -4.491 1.00 97.69 97 VAL A O 1
ATOM 744 N N . LYS A 1 98 ? 2.714 -1.999 -6.642 1.00 97.75 98 LYS A N 1
ATOM 745 C CA . LYS A 1 98 ? 1.480 -1.208 -6.646 1.00 97.75 98 LYS A CA 1
ATOM 746 C C . LYS A 1 98 ? 0.263 -2.071 -6.304 1.00 97.75 98 LYS A C 1
ATOM 748 O O . LYS A 1 98 ? -0.545 -1.653 -5.474 1.00 97.75 98 LYS A O 1
ATOM 753 N N . ASP A 1 99 ? 0.144 -3.258 -6.888 1.00 97.75 99 ASP A N 1
ATOM 754 C CA . ASP A 1 99 ? -0.975 -4.164 -6.617 1.00 97.75 99 ASP A CA 1
ATOM 755 C C . ASP A 1 99 ? -0.971 -4.650 -5.159 1.00 97.75 99 ASP A C 1
ATOM 757 O O . ASP A 1 99 ? -2.016 -4.669 -4.501 1.00 97.75 99 ASP A O 1
ATOM 761 N N . GLN A 1 100 ? 0.210 -4.939 -4.600 1.00 97.88 100 GLN A N 1
ATOM 762 C CA . GLN A 1 100 ? 0.352 -5.265 -3.176 1.00 97.88 100 GLN A CA 1
ATOM 763 C C . GLN A 1 100 ? -0.083 -4.105 -2.271 1.00 97.88 100 GLN A C 1
ATOM 765 O O . GLN A 1 100 ? -0.788 -4.323 -1.284 1.00 97.88 100 GLN A O 1
ATOM 770 N N . VAL A 1 101 ? 0.288 -2.865 -2.607 1.00 98.12 101 VAL A N 1
ATOM 771 C CA . VAL A 1 101 ? -0.127 -1.670 -1.853 1.00 98.12 101 VAL A CA 1
ATOM 772 C C . VAL A 1 101 ? -1.647 -1.509 -1.870 1.00 98.12 101 VAL A C 1
ATOM 774 O O . VAL A 1 101 ? -2.234 -1.228 -0.825 1.00 98.12 101 VAL A O 1
ATOM 777 N N . VAL A 1 102 ? -2.299 -1.736 -3.013 1.00 97.94 102 VAL A N 1
ATOM 778 C CA . VAL A 1 102 ? -3.768 -1.697 -3.113 1.00 97.94 102 VAL A CA 1
ATOM 779 C C . VAL A 1 102 ? -4.408 -2.772 -2.227 1.00 97.94 102 VAL A C 1
ATOM 781 O O . VAL A 1 102 ? -5.343 -2.472 -1.482 1.00 97.94 102 VAL A O 1
ATOM 784 N N . GLY A 1 103 ? -3.884 -4.002 -2.236 1.00 98.12 103 GLY A N 1
ATOM 785 C CA . GLY A 1 103 ? -4.379 -5.078 -1.369 1.00 98.12 103 GLY A CA 1
ATOM 786 C C . GLY A 1 103 ? -4.202 -4.780 0.127 1.00 98.12 103 GLY A C 1
ATOM 787 O O . GLY A 1 103 ? -5.099 -5.036 0.939 1.00 98.12 103 GLY A O 1
ATOM 788 N N . LEU A 1 104 ? -3.074 -4.171 0.504 1.00 98.06 104 LEU A N 1
ATOM 789 C CA . LEU A 1 104 ? -2.831 -3.725 1.877 1.00 98.06 104 LEU A CA 1
ATOM 790 C C . LEU A 1 104 ? -3.796 -2.613 2.293 1.00 98.06 104 LEU A C 1
ATOM 792 O O . LEU A 1 104 ? -4.336 -2.668 3.396 1.00 98.06 104 LEU A O 1
ATOM 796 N N . GLN A 1 105 ? -4.060 -1.638 1.420 1.00 98.06 105 GLN A N 1
ATOM 797 C CA . GLN A 1 105 ? -5.024 -0.569 1.695 1.00 98.06 105 GLN A CA 1
ATOM 798 C C . GLN A 1 105 ? -6.422 -1.129 1.974 1.00 98.06 105 GLN A C 1
ATOM 800 O O . GLN A 1 105 ? -7.038 -0.749 2.967 1.00 98.06 105 GLN A O 1
ATOM 805 N N . GLN A 1 106 ? -6.888 -2.079 1.160 1.00 97.94 106 GLN A N 1
ATOM 806 C CA . GLN A 1 106 ? -8.178 -2.746 1.372 1.00 97.94 106 GLN A CA 1
ATOM 807 C C . GLN A 1 106 ? -8.234 -3.476 2.721 1.00 97.94 106 GLN A C 1
ATOM 809 O O . GLN A 1 106 ? -9.213 -3.352 3.457 1.00 97.94 106 GLN A O 1
ATOM 814 N N . SER A 1 107 ? -7.162 -4.189 3.074 1.00 98.06 107 SER A N 1
ATOM 815 C CA . SER A 1 107 ? -7.064 -4.899 4.356 1.00 98.06 107 SER A CA 1
ATOM 816 C C . SER A 1 107 ? -7.113 -3.935 5.544 1.00 98.06 107 SER A C 1
ATOM 818 O O . SER A 1 107 ? -7.816 -4.189 6.520 1.00 98.06 107 SER A O 1
ATOM 820 N N . VAL A 1 108 ? -6.413 -2.800 5.453 1.00 98.44 108 VAL A N 1
ATOM 821 C CA . VAL A 1 108 ? -6.432 -1.757 6.489 1.00 98.44 108 VAL A CA 1
ATOM 822 C C . VAL A 1 108 ? -7.832 -1.171 6.652 1.00 98.44 108 VAL A C 1
ATOM 824 O O . VAL A 1 108 ? -8.292 -1.038 7.784 1.00 98.44 108 VAL A O 1
ATOM 827 N N . THR A 1 109 ? -8.531 -0.864 5.557 1.00 98.06 109 THR A N 1
ATOM 828 C CA . THR A 1 109 ? -9.910 -0.357 5.621 1.00 98.06 109 THR A CA 1
ATOM 829 C C . THR A 1 109 ? -10.846 -1.364 6.290 1.00 98.06 109 THR A C 1
ATOM 831 O O . THR A 1 109 ? -11.565 -0.991 7.214 1.00 98.06 109 THR A O 1
ATOM 834 N N . SER A 1 110 ? -10.768 -2.647 5.925 1.00 98.19 110 SER A N 1
ATOM 835 C CA . SER A 1 110 ? -11.566 -3.701 6.570 1.00 98.19 110 SER A CA 1
ATOM 836 C C . SER A 1 110 ? -11.283 -3.801 8.074 1.00 98.19 110 SER A C 1
ATOM 838 O O . SER A 1 110 ? -12.209 -3.883 8.876 1.00 98.19 110 SER A O 1
ATOM 840 N N . MET A 1 111 ? -10.012 -3.736 8.486 1.00 98.00 111 MET A N 1
ATOM 841 C CA . MET A 1 111 ? -9.650 -3.757 9.909 1.00 98.00 111 MET A CA 1
ATOM 842 C C . MET A 1 111 ? -10.176 -2.528 10.663 1.00 98.00 111 MET A C 1
ATOM 844 O O . MET A 1 111 ? -10.546 -2.631 11.832 1.00 98.00 111 MET A O 1
ATOM 848 N N . GLN A 1 112 ? -10.207 -1.357 10.023 1.00 98.25 112 GLN A N 1
ATOM 849 C CA . GLN A 1 112 ? -10.768 -0.143 10.619 1.00 98.25 112 GLN A CA 1
ATOM 850 C C . GLN A 1 112 ? -12.282 -0.259 10.831 1.00 98.25 112 GLN A C 1
ATOM 852 O O . GLN A 1 112 ? -12.779 0.151 11.883 1.00 98.25 112 GLN A O 1
ATOM 857 N N . GLU A 1 113 ? -13.000 -0.843 9.873 1.00 98.19 113 GLU A N 1
ATOM 858 C CA . GLU A 1 113 ? -14.435 -1.121 9.990 1.00 98.19 113 GLU A CA 1
ATOM 859 C C . GLU A 1 113 ? -14.721 -2.105 11.133 1.00 98.19 113 GLU A C 1
ATOM 861 O O . GLU A 1 113 ? -15.564 -1.830 11.991 1.00 98.19 113 GLU A O 1
ATOM 866 N N . ASP A 1 114 ? -13.952 -3.193 11.224 1.00 98.12 114 ASP A N 1
ATOM 867 C CA . ASP A 1 114 ? -14.073 -4.171 12.309 1.00 98.12 114 ASP A CA 1
ATOM 868 C C . ASP A 1 114 ? -13.788 -3.553 13.684 1.00 98.12 114 ASP A C 1
ATOM 870 O O . ASP A 1 114 ? -14.495 -3.827 14.661 1.00 98.12 114 ASP A O 1
ATOM 874 N N . LEU A 1 115 ? -12.775 -2.686 13.779 1.00 98.31 115 LEU A N 1
ATOM 875 C CA . LEU A 1 115 ? -12.469 -1.954 15.009 1.00 98.31 115 LEU A CA 1
ATOM 876 C C . LEU A 1 115 ? -13.620 -1.036 15.416 1.00 98.31 115 LEU A C 1
ATOM 878 O O . LEU A 1 115 ? -13.992 -1.015 16.592 1.00 98.31 115 LEU A O 1
ATOM 882 N N . PHE A 1 116 ? -14.199 -0.305 14.465 1.00 98.06 116 PHE A N 1
ATOM 883 C CA . PHE A 1 116 ? -15.346 0.558 14.725 1.00 98.06 116 PHE A CA 1
ATOM 884 C C . PHE A 1 116 ? -16.548 -0.249 15.230 1.00 98.06 116 PHE A C 1
ATOM 886 O O . PHE A 1 116 ? -17.173 0.101 16.236 1.00 98.06 116 PHE A O 1
ATOM 893 N N . GLU A 1 117 ? -16.835 -1.379 14.590 1.00 98.06 117 GLU A N 1
ATOM 894 C CA . GLU A 1 117 ? -17.906 -2.283 14.996 1.00 98.06 117 GLU A CA 1
ATOM 895 C C . GLU A 1 117 ? -17.673 -2.890 16.382 1.00 98.06 117 GLU A C 1
ATOM 897 O O . GLU A 1 117 ? -18.593 -2.964 17.205 1.00 98.06 117 GLU A O 1
ATOM 902 N N . CYS A 1 118 ? -16.435 -3.274 16.686 1.00 97.69 118 CYS A N 1
ATOM 903 C CA . CYS A 1 118 ? -16.054 -3.776 18.001 1.00 97.69 118 CYS A CA 1
ATOM 904 C C . CYS A 1 118 ? -16.239 -2.705 19.086 1.00 97.69 118 CYS A C 1
ATOM 906 O O . CYS A 1 118 ? -16.860 -2.966 20.119 1.00 97.69 118 CYS A O 1
ATOM 908 N N . GLN A 1 119 ? -15.792 -1.472 18.832 1.00 98.06 119 GLN A N 1
ATOM 909 C CA . GLN A 1 119 ? -15.986 -0.341 19.745 1.00 98.06 119 GLN A CA 1
ATOM 910 C C . GLN A 1 119 ? -17.469 -0.044 19.983 1.00 98.06 119 GLN A C 1
ATOM 912 O O . GLN A 1 119 ? -17.883 0.193 21.121 1.00 98.06 119 GLN A O 1
ATOM 917 N N . ARG A 1 120 ? -18.291 -0.103 18.930 1.00 97.81 120 ARG A N 1
ATOM 918 C CA . ARG A 1 120 ? -19.743 0.077 19.032 1.00 97.81 120 ARG A CA 1
ATOM 919 C C . ARG A 1 120 ? -20.382 -0.993 19.916 1.00 97.81 120 ARG A C 1
ATOM 921 O O . ARG A 1 120 ? -21.183 -0.665 20.792 1.00 97.81 120 ARG A O 1
ATOM 928 N N . LYS A 1 121 ? -20.004 -2.261 19.723 1.00 97.69 121 LYS A N 1
ATOM 929 C CA . LYS A 1 121 ? -20.480 -3.381 20.550 1.00 97.69 121 LYS A CA 1
ATOM 930 C C . LYS A 1 121 ? -20.040 -3.235 22.006 1.00 97.69 121 LYS A C 1
ATOM 932 O O . LYS A 1 121 ? -20.867 -3.418 22.893 1.00 97.69 121 LYS A O 1
ATOM 937 N N . LEU A 1 122 ? -18.785 -2.852 22.257 1.00 97.75 122 LEU A N 1
ATOM 938 C CA . LEU A 1 122 ? -18.277 -2.609 23.611 1.00 97.75 122 LEU A CA 1
ATOM 939 C C . LEU A 1 122 ? -19.071 -1.521 24.330 1.00 97.75 122 LEU A C 1
ATOM 941 O O . LEU A 1 122 ? -19.501 -1.743 25.458 1.00 97.75 122 LEU A O 1
ATOM 945 N N . ARG A 1 123 ? -19.338 -0.392 23.664 1.00 96.19 123 ARG A N 1
ATOM 946 C CA . ARG A 1 123 ? -20.176 0.671 24.232 1.00 96.19 123 ARG A CA 1
ATOM 947 C C . ARG A 1 123 ? -21.575 0.163 24.567 1.00 96.19 123 ARG A C 1
ATOM 949 O O . ARG A 1 123 ? -22.048 0.378 25.673 1.00 96.19 123 ARG A O 1
ATOM 956 N N . SER A 1 124 ? -22.209 -0.566 23.649 1.00 96.81 124 SER A N 1
ATOM 957 C CA . SER A 1 124 ? -23.539 -1.132 23.901 1.00 96.81 124 SER A CA 1
ATOM 958 C C . SER A 1 124 ? -23.551 -2.098 25.088 1.00 96.81 124 SER A C 1
ATOM 960 O O . SER A 1 124 ? -24.525 -2.121 25.838 1.00 96.81 124 SER A O 1
ATOM 962 N N . LEU A 1 125 ? -22.501 -2.908 25.253 1.00 96.31 125 LEU A N 1
ATOM 963 C CA . LEU A 1 125 ? -22.369 -3.818 26.390 1.00 96.31 125 LEU A CA 1
ATOM 964 C C . LEU A 1 125 ? -22.130 -3.057 27.696 1.00 96.31 125 LEU A C 1
ATOM 966 O O . LEU A 1 125 ? -22.708 -3.417 28.718 1.00 96.31 125 LEU A O 1
ATOM 970 N N . GLU A 1 126 ? -21.320 -2.000 27.668 1.00 95.06 126 GLU A N 1
ATOM 971 C CA . GLU A 1 126 ? -21.076 -1.137 28.824 1.00 95.06 126 GLU A CA 1
ATOM 972 C C . GLU A 1 126 ? -22.360 -0.420 29.265 1.00 95.06 126 GLU A C 1
ATOM 974 O O . GLU A 1 126 ? -22.711 -0.464 30.445 1.00 95.06 126 GLU A O 1
ATOM 979 N N . ASP A 1 127 ? -23.107 0.151 28.319 1.00 94.69 127 ASP A N 1
ATOM 980 C CA . ASP A 1 127 ? -24.391 0.808 28.574 1.00 94.69 127 ASP A CA 1
ATOM 981 C C . ASP A 1 127 ? -25.415 -0.183 29.140 1.00 94.69 127 ASP A C 1
ATOM 983 O O . ASP A 1 127 ? -26.095 0.107 30.126 1.00 94.69 127 ASP A O 1
ATOM 987 N N . TYR A 1 128 ? -25.492 -1.391 28.569 1.00 94.38 128 TYR A N 1
ATOM 988 C CA . TYR A 1 128 ? -26.373 -2.444 29.072 1.00 94.38 128 TYR A CA 1
ATOM 989 C C . TYR A 1 128 ? -25.979 -2.885 30.486 1.00 94.38 128 TYR A C 1
ATOM 991 O O . TYR A 1 128 ? -26.839 -3.016 31.357 1.00 94.38 128 TYR A O 1
ATOM 999 N N . SER A 1 129 ? -24.679 -3.053 30.738 1.00 91.81 129 SER A N 1
ATOM 1000 C CA . SER A 1 129 ? -24.150 -3.430 32.050 1.00 91.81 129 SER A CA 1
ATOM 1001 C C . SER A 1 129 ? -24.386 -2.357 33.112 1.00 91.81 129 SER A C 1
ATOM 1003 O O . SER A 1 129 ? -24.513 -2.698 34.286 1.00 91.81 129 SER A O 1
ATOM 1005 N N . ARG A 1 130 ? -24.413 -1.073 32.735 1.00 90.19 130 ARG A N 1
ATOM 1006 C CA . ARG A 1 130 ? -24.615 0.053 33.661 1.00 90.19 130 ARG A CA 1
ATOM 1007 C C . ARG A 1 130 ? -26.060 0.515 33.769 1.00 90.19 130 ARG A C 1
ATOM 1009 O O . ARG A 1 130 ? -26.343 1.364 34.606 1.00 90.19 130 ARG A O 1
ATOM 1016 N N . ARG A 1 131 ? -26.974 -0.046 32.976 1.00 93.06 131 ARG A N 1
ATOM 1017 C CA . ARG A 1 131 ? -28.376 0.389 32.891 1.00 93.06 131 ARG A CA 1
ATOM 1018 C C . ARG A 1 131 ? -29.084 0.475 34.244 1.00 93.06 131 ARG A C 1
ATOM 1020 O O . ARG A 1 131 ? -29.901 1.367 34.440 1.00 93.06 131 ARG A O 1
ATOM 1027 N N . ASN A 1 132 ? -28.765 -0.438 35.158 1.00 91.06 132 ASN A N 1
ATOM 1028 C CA . ASN A 1 132 ? -29.382 -0.514 36.483 1.00 91.06 132 ASN A CA 1
ATOM 1029 C C . ASN A 1 132 ? -28.499 0.083 37.592 1.00 91.06 132 ASN A C 1
ATOM 1031 O O . ASN A 1 132 ? -28.790 -0.099 38.772 1.00 91.06 132 ASN A O 1
ATOM 1035 N N . ASN A 1 133 ? -27.423 0.785 37.231 1.00 91.62 133 ASN A N 1
ATOM 1036 C CA . ASN A 1 133 ? -26.511 1.397 38.187 1.00 91.62 133 ASN A CA 1
ATOM 1037 C C . ASN A 1 133 ? -26.857 2.878 38.352 1.00 91.62 133 ASN A C 1
ATOM 1039 O O . ASN A 1 133 ? -26.988 3.609 37.372 1.00 91.62 133 ASN A O 1
ATOM 1043 N N . LEU A 1 134 ? -26.941 3.335 39.601 1.00 90.50 134 LEU A N 1
ATOM 1044 C CA . LEU A 1 134 ? -27.068 4.750 39.943 1.00 90.50 134 LEU A CA 1
ATOM 1045 C C . LEU A 1 134 ? -25.771 5.235 40.588 1.00 90.50 134 LEU A C 1
ATOM 1047 O O . LEU A 1 134 ? -25.197 4.549 41.433 1.00 90.50 134 LEU A O 1
ATOM 1051 N N . VAL A 1 135 ? -25.321 6.426 40.193 1.00 91.00 135 VAL A N 1
ATOM 1052 C CA . VAL A 1 135 ? -24.165 7.095 40.799 1.00 91.00 135 VAL A CA 1
ATOM 1053 C C . VAL A 1 135 ? -24.667 8.314 41.558 1.00 91.00 135 VAL A C 1
ATOM 1055 O O . VAL A 1 135 ? -25.292 9.196 40.974 1.00 91.00 135 VAL A O 1
ATOM 1058 N N . VAL A 1 136 ? -24.398 8.346 42.861 1.00 89.56 136 VAL A N 1
ATOM 1059 C CA . VAL A 1 136 ? -24.796 9.436 43.755 1.00 89.56 136 VAL A CA 1
ATOM 1060 C C . VAL A 1 136 ? -23.548 10.223 44.140 1.00 89.56 136 VAL A C 1
ATOM 1062 O O . VAL A 1 136 ? -22.559 9.642 44.583 1.00 89.56 136 VAL A O 1
ATOM 1065 N N . PHE A 1 137 ? -23.590 11.541 43.955 1.00 89.69 137 PHE A N 1
ATOM 1066 C CA . PHE A 1 137 ? -22.489 12.451 44.270 1.00 89.69 137 PHE A CA 1
ATOM 1067 C C . PHE A 1 137 ? -22.843 13.343 45.461 1.00 89.69 137 PHE A C 1
ATOM 1069 O O . PHE A 1 137 ? -24.016 13.606 45.714 1.00 89.69 137 PHE A O 1
ATOM 1076 N N . GLY A 1 138 ? -21.824 13.845 46.163 1.00 86.88 138 GLY A N 1
ATOM 1077 C CA . GLY A 1 138 ? -22.006 14.793 47.269 1.00 86.88 138 GLY A CA 1
ATOM 1078 C C . GLY A 1 138 ? -22.331 14.156 48.623 1.00 86.88 138 GLY A C 1
ATOM 1079 O O . GLY A 1 138 ? -22.687 14.877 49.549 1.00 86.88 138 GLY A O 1
ATOM 1080 N N . ILE A 1 139 ? -22.189 12.833 48.755 1.00 86.88 139 ILE A N 1
ATOM 1081 C CA . ILE A 1 139 ? -22.260 12.139 50.047 1.00 86.88 139 ILE A CA 1
ATOM 1082 C C . ILE A 1 139 ? -20.965 12.432 50.830 1.00 86.88 139 ILE A C 1
ATOM 1084 O O . ILE A 1 139 ? -19.883 12.170 50.297 1.00 86.88 139 ILE A O 1
ATOM 1088 N N . PRO A 1 140 ? -21.031 12.943 52.072 1.00 85.25 140 PRO A N 1
ATOM 1089 C CA . PRO A 1 140 ? -19.853 13.098 52.921 1.00 85.25 140 PRO A CA 1
ATOM 1090 C C . PRO A 1 140 ? -19.249 11.736 53.302 1.00 85.25 140 PRO A C 1
ATOM 1092 O O . PRO A 1 140 ? -19.938 10.878 53.862 1.00 85.25 140 PRO A O 1
ATOM 1095 N N . GLU A 1 141 ? -17.957 11.554 53.021 1.00 83.94 141 GLU A N 1
ATOM 1096 C CA . GLU A 1 141 ? -17.205 10.352 53.399 1.00 83.94 141 GLU A CA 1
ATOM 1097 C C . GLU A 1 141 ? -16.666 10.469 54.830 1.00 83.94 141 GLU A C 1
ATOM 1099 O O . GLU A 1 141 ? -15.975 11.435 55.159 1.00 83.94 141 GLU A O 1
ATOM 1104 N N . ASP A 1 142 ? -16.907 9.451 55.658 1.00 83.12 142 ASP A N 1
ATOM 1105 C CA . ASP A 1 142 ? -16.332 9.386 57.005 1.00 83.12 142 ASP A CA 1
ATOM 1106 C C . ASP A 1 142 ? -14.987 8.640 57.024 1.00 83.12 142 ASP A C 1
ATOM 1108 O O . ASP A 1 142 ? -14.683 7.766 56.197 1.00 83.12 142 ASP A O 1
ATOM 1112 N N . ASN A 1 143 ? -14.170 8.950 58.033 1.00 75.56 143 ASN A N 1
ATOM 1113 C CA . ASN A 1 143 ? -12.985 8.159 58.350 1.00 75.56 143 ASN A CA 1
ATOM 1114 C C . ASN A 1 143 ? -13.420 6.790 58.899 1.00 75.56 143 ASN A C 1
ATOM 1116 O O . ASN A 1 143 ? -14.182 6.720 59.858 1.00 75.56 143 ASN A O 1
ATOM 1120 N N . ASN A 1 144 ? -12.913 5.708 58.297 1.00 79.06 144 ASN A N 1
ATOM 1121 C CA . ASN A 1 144 ? -13.289 4.315 58.586 1.00 79.06 144 ASN A CA 1
ATOM 1122 C C . ASN A 1 144 ? -14.771 3.965 58.341 1.00 79.06 144 ASN A C 1
ATOM 1124 O O . ASN A 1 144 ? -15.340 3.139 59.053 1.00 79.06 144 ASN A O 1
ATOM 1128 N N . GLU A 1 145 ? -15.389 4.551 57.316 1.00 79.50 145 GLU A N 1
ATOM 1129 C CA . GLU A 1 145 ? -16.735 4.167 56.881 1.00 79.50 145 GLU A CA 1
ATOM 1130 C C . GLU A 1 145 ? -16.814 2.679 56.483 1.00 79.50 145 GLU A C 1
ATOM 1132 O O . GLU A 1 145 ? -15.994 2.179 55.705 1.00 79.50 145 GLU A O 1
ATOM 1137 N N . THR A 1 146 ? -17.809 1.963 57.015 1.00 86.06 146 THR A N 1
ATOM 1138 C CA . THR A 1 146 ? -18.095 0.567 56.662 1.00 86.06 146 THR A CA 1
ATOM 1139 C C . THR A 1 146 ? -19.171 0.491 55.577 1.00 86.06 146 THR A C 1
ATOM 1141 O O . THR A 1 146 ? -19.893 1.452 55.303 1.00 86.06 146 THR A O 1
ATOM 1144 N N . ALA A 1 147 ? -19.302 -0.674 54.936 1.00 85.19 147 ALA A N 1
ATOM 1145 C CA . ALA A 1 147 ? -20.311 -0.876 53.896 1.00 85.19 147 ALA A CA 1
ATOM 1146 C C . ALA A 1 147 ? -21.747 -0.669 54.416 1.00 85.19 147 ALA A C 1
ATOM 1148 O O . ALA A 1 147 ? -22.594 -0.162 53.683 1.00 85.19 147 ALA A O 1
ATOM 1149 N N . ASP A 1 148 ? -22.015 -1.028 55.673 1.00 86.94 148 ASP A N 1
ATOM 1150 C CA . ASP A 1 148 ? -23.342 -0.903 56.279 1.00 86.94 148 ASP A CA 1
ATOM 1151 C C . ASP A 1 148 ? -23.669 0.548 56.648 1.00 86.94 148 ASP A C 1
ATOM 1153 O O . ASP A 1 148 ? -24.776 1.012 56.372 1.00 86.94 148 ASP A O 1
ATOM 1157 N N . THR A 1 149 ? -22.696 1.303 57.177 1.00 88.50 149 THR A N 1
ATOM 1158 C CA . THR A 1 149 ? -22.885 2.738 57.450 1.00 88.50 149 THR A CA 1
ATOM 1159 C C . THR A 1 149 ? -23.107 3.524 56.161 1.00 88.50 149 THR A C 1
ATOM 1161 O O . THR A 1 149 ? -23.982 4.386 56.113 1.00 88.50 149 THR A O 1
ATOM 1164 N N . LEU A 1 150 ? -22.384 3.178 55.089 1.00 89.00 150 LEU A N 1
ATOM 1165 C CA . LEU A 1 150 ? -22.583 3.782 53.771 1.00 89.00 150 LEU A CA 1
ATOM 1166 C C . LEU A 1 150 ? -23.977 3.460 53.206 1.00 89.00 150 LEU A C 1
ATOM 1168 O O . LEU A 1 150 ? -24.645 4.341 52.667 1.00 89.00 150 LEU A O 1
ATOM 1172 N N . LYS A 1 151 ? -24.437 2.206 53.337 1.00 90.00 151 LYS A N 1
ATOM 1173 C CA . LYS A 1 151 ? -25.782 1.804 52.898 1.00 90.00 151 LYS A CA 1
ATOM 1174 C C . LYS A 1 151 ? -26.872 2.602 53.605 1.00 90.00 151 LYS A C 1
ATOM 1176 O O . LYS A 1 151 ? -27.745 3.107 52.912 1.00 90.00 151 LYS A O 1
ATOM 1181 N N . SER A 1 152 ? -26.813 2.736 54.930 1.00 89.44 152 SER A N 1
ATOM 1182 C CA . SER A 1 152 ? -27.830 3.478 55.690 1.00 89.44 152 SER A CA 1
ATOM 1183 C C . SER A 1 152 ? -27.848 4.963 55.312 1.00 89.44 152 SER A C 1
ATOM 1185 O O . SER A 1 152 ? -28.899 5.496 54.972 1.00 89.44 152 SER A O 1
ATOM 1187 N N . LYS A 1 153 ? -26.681 5.620 55.212 1.00 89.69 153 LYS A N 1
ATOM 1188 C CA . LYS A 1 153 ? -26.608 7.020 54.752 1.00 89.69 153 LYS A CA 1
ATOM 1189 C C . LYS A 1 153 ? -27.255 7.244 53.387 1.00 89.69 153 LYS A C 1
ATOM 1191 O O . LYS A 1 153 ? -27.925 8.251 53.179 1.00 89.69 153 LYS A O 1
ATOM 1196 N N . VAL A 1 154 ? -27.011 6.338 52.440 1.00 91.19 154 VAL A N 1
ATOM 1197 C CA . VAL A 1 154 ? -27.529 6.479 51.076 1.00 91.19 154 VAL A CA 1
ATOM 1198 C C . VAL A 1 154 ? -29.009 6.100 51.014 1.00 91.19 154 VAL A C 1
ATOM 1200 O O . VAL A 1 154 ? -29.802 6.871 50.486 1.00 91.19 154 VAL A O 1
ATOM 1203 N N . LEU A 1 155 ? -29.400 4.934 51.530 1.00 92.25 155 LEU A N 1
ATOM 1204 C CA . LEU A 1 155 ? -30.774 4.435 51.416 1.00 92.25 155 LEU A CA 1
ATOM 1205 C C . LEU A 1 155 ? -31.746 5.220 52.295 1.00 92.25 155 LEU A C 1
ATOM 1207 O O . LEU A 1 155 ? -32.769 5.677 51.791 1.00 92.25 155 LEU A O 1
ATOM 1211 N N . ASP A 1 156 ? -31.397 5.427 53.561 1.00 91.19 156 ASP A N 1
ATOM 1212 C CA . ASP A 1 156 ? -32.283 6.082 54.518 1.00 91.19 156 ASP A CA 1
ATOM 1213 C C . ASP A 1 156 ? -32.194 7.603 54.330 1.00 91.19 156 ASP A C 1
ATOM 1215 O O . ASP A 1 156 ? -33.193 8.257 54.048 1.00 91.19 156 ASP A O 1
ATOM 1219 N N . GLY A 1 157 ? -30.981 8.166 54.364 1.00 89.69 157 GLY A N 1
ATOM 1220 C CA . GLY A 1 157 ? -30.784 9.620 54.298 1.00 89.69 157 GLY A CA 1
ATOM 1221 C C . GLY A 1 157 ? -31.080 10.244 52.927 1.00 89.69 157 GLY A C 1
ATOM 1222 O O . GLY A 1 157 ? -31.732 11.286 52.827 1.00 89.69 157 GLY A O 1
ATOM 1223 N N . VAL A 1 158 ? -30.616 9.631 51.832 1.00 91.31 158 VAL A N 1
ATOM 1224 C CA . VAL A 1 158 ? -30.818 10.210 50.489 1.00 91.31 158 VAL A CA 1
ATOM 1225 C C . VAL A 1 158 ? -32.114 9.729 49.852 1.00 91.31 158 VAL A C 1
ATOM 1227 O O . VAL A 1 158 ? -32.929 10.553 49.438 1.00 91.31 158 VAL A O 1
ATOM 1230 N N . PHE A 1 159 ? -32.328 8.419 49.740 1.00 92.62 159 PHE A N 1
ATOM 1231 C CA . PHE A 1 159 ? -33.497 7.918 49.014 1.00 92.62 159 PHE A CA 1
ATOM 1232 C C . PHE A 1 159 ? -34.799 8.076 49.807 1.00 92.62 159 PHE A C 1
ATOM 1234 O O . PHE A 1 159 ? -35.755 8.616 49.250 1.00 92.62 159 PHE A O 1
ATOM 1241 N N . GLU A 1 160 ? -34.854 7.673 51.079 1.00 93.25 160 GLU A N 1
ATOM 1242 C CA . GLU A 1 160 ? -36.098 7.752 51.857 1.00 93.25 160 GLU A CA 1
ATOM 1243 C C . GLU A 1 160 ? -36.360 9.162 52.412 1.00 93.25 160 GLU A C 1
ATOM 1245 O O . GLU A 1 160 ? -37.416 9.726 52.132 1.00 93.25 160 GLU A O 1
ATOM 1250 N N . GLU A 1 161 ? -35.413 9.770 53.132 1.00 92.44 161 GLU A N 1
ATOM 1251 C CA . GLU A 1 161 ? -35.614 11.079 53.774 1.00 92.44 161 GLU A CA 1
ATOM 1252 C C . GLU A 1 161 ? -35.614 12.245 52.775 1.00 92.44 161 GLU A C 1
ATOM 1254 O O . GLU A 1 161 ? -36.506 13.094 52.818 1.00 92.44 161 GLU A O 1
ATOM 1259 N N . THR A 1 162 ? -34.630 12.305 51.868 1.00 90.31 162 THR A N 1
ATOM 1260 C CA . THR A 1 162 ? -34.492 13.452 50.950 1.00 90.31 162 THR A CA 1
ATOM 1261 C C . THR A 1 162 ? -35.410 13.336 49.733 1.00 90.31 162 THR A C 1
ATOM 1263 O O . THR A 1 162 ? -36.024 14.322 49.323 1.00 90.31 162 THR A O 1
ATOM 1266 N N . LEU A 1 163 ? -35.497 12.147 49.126 1.00 91.25 163 LEU A N 1
ATOM 1267 C CA . LEU A 1 163 ? -36.251 11.930 47.885 1.00 91.25 163 LEU A CA 1
ATOM 1268 C C . LEU A 1 163 ? -37.647 11.322 48.104 1.00 91.25 163 LEU A C 1
ATOM 1270 O O . LEU A 1 163 ? -38.458 11.357 47.179 1.00 91.25 163 LEU A O 1
ATOM 1274 N N . GLY A 1 164 ? -37.954 10.778 49.288 1.00 92.38 164 GLY A N 1
ATOM 1275 C CA . GLY A 1 164 ? -39.246 10.140 49.568 1.00 92.38 164 GLY A CA 1
ATOM 1276 C C . GLY A 1 164 ? -39.466 8.812 48.831 1.00 92.38 164 GLY A C 1
ATOM 1277 O O . GLY A 1 164 ? -40.608 8.389 48.648 1.00 92.38 164 GLY A O 1
ATOM 1278 N N . ILE A 1 165 ? -38.397 8.163 48.360 1.00 91.50 165 ILE A N 1
ATOM 1279 C CA . ILE A 1 165 ? -38.441 6.939 47.553 1.00 91.50 165 ILE A CA 1
ATOM 1280 C C . ILE A 1 165 ? -37.989 5.751 48.400 1.00 91.50 165 ILE A C 1
ATOM 1282 O O . ILE A 1 165 ? -36.849 5.692 48.853 1.00 91.50 165 ILE A O 1
ATOM 1286 N N . ARG A 1 166 ? -38.852 4.737 48.527 1.00 89.62 166 ARG A N 1
ATOM 1287 C CA . ARG A 1 166 ? -38.463 3.453 49.124 1.00 89.62 166 ARG A CA 1
ATOM 1288 C C . ARG A 1 166 ? -37.766 2.558 48.113 1.00 89.62 166 ARG A C 1
ATOM 1290 O O . ARG A 1 166 ? -38.328 2.216 47.072 1.00 89.62 166 ARG A O 1
ATOM 1297 N N . VAL A 1 167 ? -36.547 2.149 48.448 1.00 88.31 167 VAL A N 1
ATOM 1298 C CA . VAL A 1 167 ? -35.748 1.224 47.644 1.00 88.31 167 VAL A CA 1
ATOM 1299 C C . VAL A 1 167 ? -36.040 -0.210 48.084 1.00 88.31 167 VAL A C 1
ATOM 1301 O O . VAL A 1 167 ? -35.792 -0.577 49.227 1.00 88.31 167 VAL A O 1
ATOM 1304 N N . ASN A 1 168 ? -36.555 -1.034 47.170 1.00 87.44 168 ASN A N 1
ATOM 1305 C CA . ASN A 1 168 ? -36.972 -2.405 47.493 1.00 87.44 168 ASN A CA 1
ATOM 1306 C C . ASN A 1 168 ? -35.807 -3.403 47.507 1.00 87.44 168 ASN A C 1
ATOM 1308 O O . ASN A 1 168 ? -35.760 -4.299 48.345 1.00 87.44 168 ASN A O 1
ATOM 1312 N N . THR A 1 169 ? -34.884 -3.284 46.552 1.00 90.06 169 THR A N 1
ATOM 1313 C CA . THR A 1 169 ? -33.786 -4.239 46.360 1.00 90.06 169 THR A CA 1
ATOM 1314 C C . THR A 1 169 ? -32.537 -3.528 45.875 1.00 90.06 169 THR A C 1
ATOM 1316 O O . THR A 1 169 ? -32.604 -2.720 44.949 1.00 90.06 169 THR A O 1
ATOM 1319 N N . VAL A 1 170 ? -31.392 -3.887 46.452 1.00 91.00 170 VAL A N 1
ATOM 1320 C CA . VAL A 1 170 ? -30.071 -3.407 46.040 1.00 91.00 170 VAL A CA 1
ATOM 1321 C C . VAL A 1 170 ? -29.148 -4.608 45.927 1.00 91.00 170 VAL A C 1
ATOM 1323 O O . VAL A 1 170 ? -28.921 -5.304 46.913 1.00 91.00 170 VAL A O 1
ATOM 1326 N N . GLU A 1 171 ? -28.608 -4.848 44.735 1.00 90.88 171 GLU A N 1
ATOM 1327 C CA . GLU A 1 171 ? -27.667 -5.950 44.512 1.00 90.88 171 GLU A CA 1
ATOM 1328 C C . GLU A 1 171 ? -26.289 -5.628 45.104 1.00 90.88 171 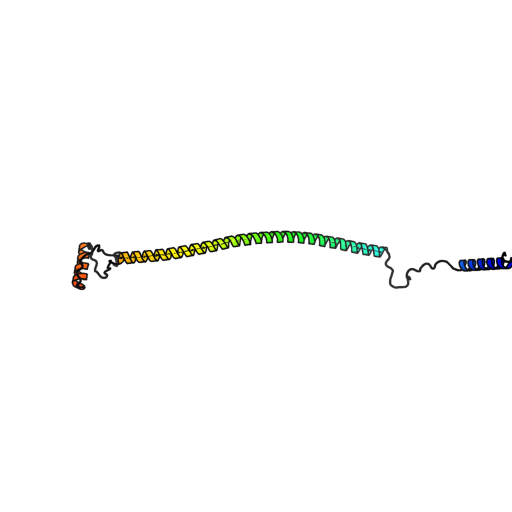GLU A C 1
ATOM 1330 O O . GLU A 1 171 ? -25.705 -6.422 45.842 1.00 90.88 171 GLU A O 1
ATOM 1335 N N . ARG A 1 172 ? -25.771 -4.428 44.822 1.00 89.12 172 ARG A N 1
ATOM 1336 C CA . ARG A 1 172 ? -24.459 -3.983 45.294 1.00 89.12 172 ARG A CA 1
ATOM 1337 C C . ARG A 1 172 ? -24.440 -2.470 45.482 1.00 89.12 172 ARG A C 1
ATOM 1339 O O . ARG A 1 172 ? -24.915 -1.730 44.631 1.00 89.12 172 ARG A O 1
ATOM 1346 N N . LEU A 1 173 ? -23.827 -2.019 46.574 1.00 90.75 173 LEU A N 1
ATOM 1347 C CA . LEU A 1 173 ? -23.603 -0.607 46.883 1.00 90.75 173 LEU A CA 1
ATOM 1348 C C . LEU A 1 173 ? -22.181 -0.449 47.411 1.00 90.75 173 LEU A C 1
ATOM 1350 O O . LEU A 1 173 ? -21.752 -1.218 48.269 1.00 90.75 173 LEU A O 1
ATOM 1354 N N . HIS A 1 174 ? -21.436 0.495 46.848 1.00 88.19 174 HIS A N 1
ATOM 1355 C CA . HIS A 1 174 ? -20.069 0.809 47.252 1.00 88.19 174 HIS A CA 1
ATOM 1356 C C . HIS A 1 174 ? -19.682 2.199 46.743 1.00 88.19 174 HIS A C 1
ATOM 1358 O O . HIS A 1 174 ? -20.246 2.675 45.757 1.00 88.19 174 HIS A O 1
ATOM 1364 N N . GLY A 1 175 ? -18.707 2.826 47.400 1.00 85.50 175 GLY A N 1
ATOM 1365 C CA . GLY A 1 175 ? -18.080 4.044 46.896 1.00 85.50 175 GLY A CA 1
ATOM 1366 C C . GLY A 1 175 ? -17.313 3.774 45.601 1.00 85.50 175 GLY A C 1
ATOM 1367 O O . GLY A 1 175 ? -16.726 2.703 45.422 1.00 85.50 175 GLY A O 1
ATOM 1368 N N . VAL A 1 176 ? -17.322 4.749 44.694 1.00 85.44 176 VAL A N 1
ATOM 1369 C CA . VAL A 1 176 ? -16.628 4.679 43.404 1.00 85.44 176 VAL A CA 1
ATOM 1370 C C . VAL A 1 176 ? -15.616 5.818 43.331 1.00 85.44 176 VAL A C 1
ATOM 1372 O O . VAL A 1 176 ? -15.957 6.968 43.582 1.00 85.44 176 VAL A O 1
ATOM 1375 N N . GLY A 1 177 ? -14.376 5.500 42.956 1.00 78.12 177 GLY A N 1
ATOM 1376 C CA . GLY A 1 177 ? -13.280 6.468 42.867 1.00 78.12 177 GLY A CA 1
ATOM 1377 C C . GLY A 1 177 ? -12.181 6.223 43.900 1.00 78.12 177 GLY A C 1
ATOM 1378 O O . GLY A 1 177 ? -12.261 5.319 44.731 1.00 78.12 177 GLY A O 1
ATOM 1379 N N . ARG A 1 178 ? -11.098 7.000 43.809 1.00 70.81 178 ARG A N 1
ATOM 1380 C CA . ARG A 1 178 ? -10.025 7.004 44.811 1.00 70.81 178 ARG A CA 1
ATOM 1381 C C . ARG A 1 178 ? -10.271 8.157 45.772 1.00 70.81 178 ARG A C 1
ATOM 1383 O O . ARG A 1 178 ? -10.561 9.255 45.305 1.00 70.81 178 ARG A O 1
ATOM 1390 N N . LYS A 1 179 ? -10.063 7.931 47.074 1.00 67.06 179 LYS A N 1
ATOM 1391 C CA . LYS A 1 179 ? -10.002 9.016 48.057 1.00 67.06 179 LYS A CA 1
ATOM 1392 C C . LYS A 1 179 ? -8.904 9.986 47.637 1.00 67.06 179 LYS A C 1
ATOM 1394 O O . LYS A 1 179 ? -7.714 9.693 47.765 1.00 67.06 179 LYS A O 1
ATOM 1399 N N . THR A 1 180 ? -9.289 11.120 47.069 1.00 56.81 180 THR A N 1
ATOM 1400 C CA . THR A 1 180 ? -8.368 12.233 46.872 1.00 56.81 180 THR A CA 1
ATOM 1401 C C . THR A 1 180 ? -8.064 12.779 48.257 1.00 56.81 180 THR A C 1
ATOM 1403 O O . THR A 1 180 ? -8.882 13.496 48.823 1.00 56.81 180 THR A O 1
ATOM 1406 N N . ASN A 1 181 ? -6.900 12.431 48.810 1.00 50.81 181 ASN A N 1
ATOM 1407 C CA . ASN A 1 181 ? -6.318 13.145 49.945 1.00 50.81 181 ASN A CA 1
ATOM 1408 C C . ASN A 1 181 ? -5.985 14.568 49.476 1.00 50.81 181 ASN A C 1
ATOM 1410 O O . ASN A 1 181 ? -4.851 14.867 49.103 1.00 50.81 181 ASN A O 1
ATOM 1414 N N . ARG A 1 182 ? -6.993 15.434 49.390 1.00 44.97 182 ARG A N 1
ATOM 1415 C CA . ARG A 1 182 ? -6.777 16.874 49.355 1.00 44.97 182 ARG A CA 1
ATOM 1416 C C . ARG A 1 182 ? -6.719 17.319 50.810 1.00 44.97 182 ARG A C 1
ATOM 1418 O O . ARG A 1 182 ? -7.752 17.359 51.470 1.00 44.97 182 ARG A O 1
ATOM 1425 N N . ASN A 1 183 ? -5.484 17.526 51.270 1.00 35.16 183 ASN A N 1
ATOM 1426 C CA . ASN A 1 183 ? -5.155 18.204 52.523 1.00 35.16 183 ASN A CA 1
ATOM 1427 C C . ASN A 1 183 ? -5.815 19.582 52.591 1.00 35.16 183 ASN A C 1
ATOM 1429 O O . ASN A 1 183 ? -5.862 20.247 51.527 1.00 35.16 183 ASN A O 1
#

pLDDT: mean 85.64, std 15.04, range [35.16, 98.44]

Secondary structure (DSSP, 8-state):
-PPPHHHHHHHHHHHHHHHHHHHHS--------S-TTSS-----HHHHHHHHHHHHHHHHHHHHHHHHHHHHHHHHHHHHHHHHHHHHHHHHHHHHHHHHHHHHHHHHHHHHHHHHHHHHHHHHHHHHHHTT------PPPPTT--HHHHHHIIIIIIIIIIT-------S-----S------